Protein AF-A0A7C1XYE8-F1 (afdb_monomer_lite)

Foldseek 3Di:
DV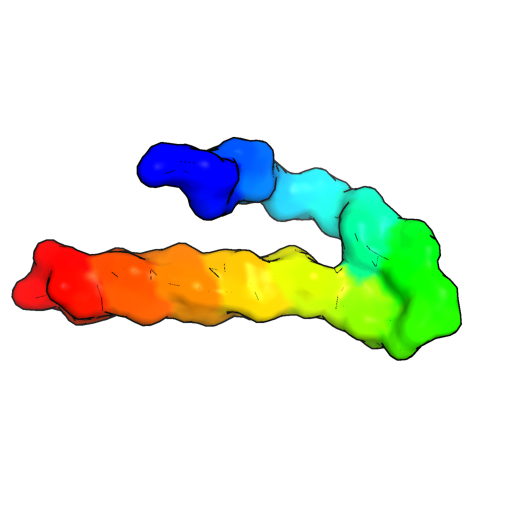LVVDPPPQPCQVPDPVNDGVSVVSVVVVVVVVVVVD

Structure (mmCIF, N/CA/C/O backbone):
data_AF-A0A7C1XYE8-F1
#
_entry.id   AF-A0A7C1XYE8-F1
#
loop_
_atom_site.group_PDB
_atom_site.id
_atom_site.type_symbol
_atom_site.label_atom_id
_atom_site.label_alt_id
_atom_site.label_comp_id
_atom_site.label_asym_id
_atom_site.label_entity_id
_atom_site.label_seq_id
_atom_site.pdbx_PDB_ins_code
_atom_site.Cartn_x
_at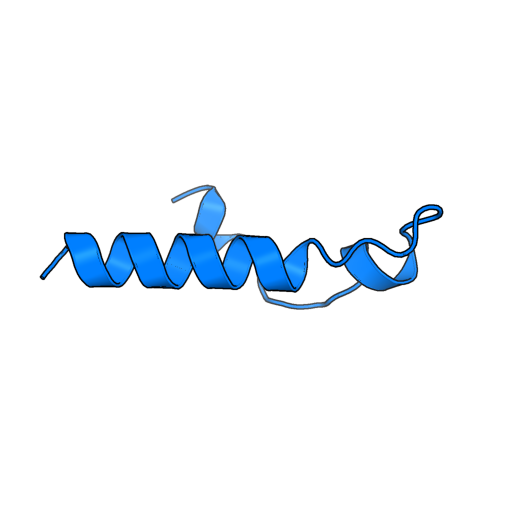om_site.Cartn_y
_atom_site.Cartn_z
_atom_site.occupancy
_atom_site.B_iso_or_equiv
_atom_site.auth_seq_id
_atom_site.auth_comp_id
_atom_site.auth_asym_id
_atom_site.auth_atom_id
_atom_site.pdbx_PDB_model_num
ATOM 1 N N . PHE A 1 1 ? 2.080 5.095 12.894 1.00 67.06 1 PHE A N 1
ATOM 2 C CA . PHE A 1 1 ? 2.974 5.969 12.093 1.00 67.06 1 PHE A CA 1
ATOM 3 C C . PHE A 1 1 ? 3.581 5.333 10.833 1.00 67.06 1 PHE A C 1
ATOM 5 O O . PHE A 1 1 ? 3.739 6.048 9.855 1.00 67.06 1 PHE A O 1
ATOM 12 N N . LYS A 1 2 ? 3.891 4.022 10.789 1.00 81.81 2 LYS A N 1
ATOM 13 C CA . LYS A 1 2 ? 4.526 3.356 9.621 1.00 81.81 2 LYS A CA 1
ATOM 14 C C . LYS A 1 2 ? 3.795 3.569 8.274 1.00 81.81 2 LYS A C 1
ATOM 16 O O . LYS A 1 2 ? 4.459 3.758 7.264 1.00 81.81 2 LYS A O 1
ATOM 21 N N . LEU A 1 3 ? 2.457 3.616 8.272 1.00 85.25 3 LEU A N 1
ATOM 22 C CA . LEU A 1 3 ? 1.630 3.843 7.073 1.00 85.25 3 LEU A CA 1
ATOM 23 C C . LEU A 1 3 ? 1.796 5.251 6.460 1.00 85.25 3 LEU A C 1
ATOM 25 O O . LEU A 1 3 ? 1.693 5.428 5.247 1.00 85.25 3 LEU A O 1
ATOM 29 N N . PHE A 1 4 ? 2.094 6.260 7.283 1.00 89.44 4 PHE A N 1
ATOM 30 C CA . PHE A 1 4 ? 2.228 7.653 6.841 1.00 89.44 4 PHE A CA 1
ATOM 31 C C . PHE A 1 4 ? 3.573 7.957 6.167 1.00 89.44 4 PHE A C 1
ATOM 33 O O . PHE A 1 4 ? 3.751 9.050 5.649 1.00 89.44 4 PHE A O 1
ATOM 40 N N . ARG A 1 5 ? 4.491 6.981 6.098 1.00 91.62 5 ARG A N 1
ATOM 41 C CA . ARG A 1 5 ? 5.746 7.088 5.330 1.00 91.62 5 ARG A CA 1
ATOM 42 C C . ARG A 1 5 ? 5.531 7.069 3.813 1.00 91.62 5 ARG A C 1
ATOM 44 O O . ARG A 1 5 ? 6.441 7.374 3.053 1.00 91.62 5 ARG A O 1
ATOM 51 N N . CYS A 1 6 ? 4.349 6.663 3.351 1.00 92.56 6 CYS A N 1
ATOM 52 C CA . CYS A 1 6 ? 4.015 6.715 1.935 1.00 92.56 6 CYS A CA 1
ATOM 53 C C . CYS A 1 6 ? 3.639 8.151 1.536 1.00 92.56 6 CYS A C 1
ATOM 55 O O . CYS A 1 6 ? 2.560 8.629 1.908 1.00 92.56 6 CYS A O 1
ATOM 57 N N . HIS A 1 7 ? 4.512 8.785 0.747 1.00 92.50 7 HIS A N 1
ATOM 58 C CA . HIS A 1 7 ? 4.362 10.136 0.186 1.00 92.50 7 HIS A CA 1
ATOM 59 C C . HIS A 1 7 ? 3.744 10.162 -1.222 1.00 92.50 7 HIS A C 1
ATOM 61 O O . HIS A 1 7 ? 3.814 11.176 -1.903 1.00 92.50 7 HIS A O 1
ATOM 67 N N . THR A 1 8 ? 3.149 9.054 -1.677 1.00 92.12 8 THR A N 1
ATOM 68 C CA . 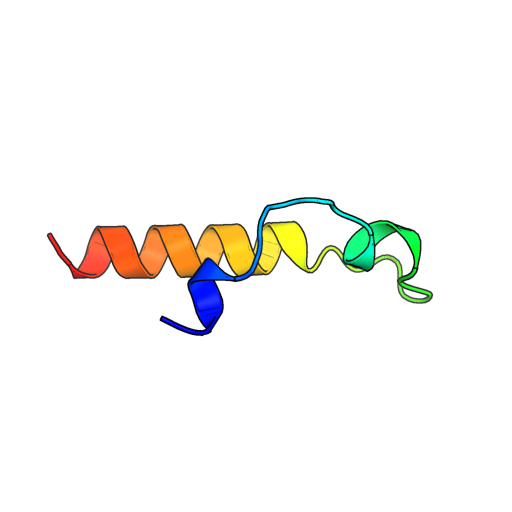THR A 1 8 ? 2.432 9.010 -2.967 1.00 92.12 8 THR A CA 1
ATOM 69 C C . THR A 1 8 ? 3.335 9.279 -4.190 1.00 92.12 8 THR A C 1
ATOM 71 O O . THR A 1 8 ? 2.862 9.734 -5.219 1.00 92.12 8 THR A O 1
ATOM 74 N N . ILE A 1 9 ? 4.631 8.937 -4.110 1.00 94.81 9 ILE A N 1
ATOM 75 C CA . ILE A 1 9 ? 5.609 9.054 -5.221 1.00 94.81 9 ILE A CA 1
ATOM 76 C C . ILE A 1 9 ? 5.245 8.131 -6.404 1.00 94.81 9 ILE A C 1
ATOM 78 O O . ILE A 1 9 ? 5.655 8.367 -7.525 1.00 94.81 9 ILE A O 1
ATOM 82 N N . MET A 1 10 ? 4.439 7.091 -6.157 1.00 92.75 10 MET A N 1
ATOM 83 C CA . MET A 1 10 ? 3.883 6.162 -7.158 1.00 92.75 10 MET A CA 1
ATOM 84 C C . MET A 1 10 ? 4.862 5.207 -7.866 1.00 92.75 10 MET A C 1
ATOM 86 O O . MET A 1 10 ? 4.390 4.320 -8.571 1.00 92.75 10 MET A O 1
ATOM 90 N N . ASN A 1 11 ? 6.158 5.223 -7.533 1.00 94.06 11 ASN A N 1
ATOM 91 C CA . ASN A 1 11 ? 7.138 4.226 -8.010 1.00 94.06 11 ASN A CA 1
ATOM 92 C C . ASN A 1 11 ? 6.684 2.761 -7.839 1.00 94.06 11 ASN A C 1
ATOM 94 O O . ASN A 1 11 ? 7.004 1.893 -8.646 1.00 94.06 11 ASN A O 1
ATOM 98 N N . CYS A 1 12 ? 5.936 2.462 -6.771 1.00 94.44 12 CYS A N 1
ATOM 99 C CA . CYS A 1 12 ? 5.428 1.116 -6.496 1.00 94.44 12 CYS A CA 1
ATOM 100 C C . CYS A 1 12 ? 4.371 0.631 -7.503 1.00 94.44 12 CYS A C 1
ATOM 102 O O . CYS A 1 12 ? 4.171 -0.575 -7.622 1.00 94.44 12 CYS A O 1
ATOM 104 N N . VAL A 1 13 ? 3.692 1.548 -8.197 1.00 95.44 13 VAL A N 1
ATOM 105 C CA . VAL A 1 13 ? 2.729 1.241 -9.263 1.00 95.44 13 VAL A CA 1
ATOM 106 C C . VAL A 1 13 ? 3.479 0.969 -10.565 1.00 95.44 13 VAL A C 1
ATOM 108 O O . VAL A 1 13 ? 3.212 -0.032 -11.218 1.00 95.44 13 VAL A O 1
ATOM 111 N N . GLU A 1 14 ? 4.456 1.814 -10.899 1.00 94.50 14 GLU A N 1
ATOM 112 C CA . GLU A 1 14 ? 5.231 1.725 -12.145 1.00 94.50 14 GLU A CA 1
ATOM 113 C C . GLU A 1 14 ? 6.096 0.464 -12.218 1.00 94.50 14 GLU A C 1
ATOM 115 O O . GLU A 1 14 ? 6.172 -0.180 -13.260 1.00 94.50 14 GLU A O 1
ATOM 120 N N . VAL A 1 15 ? 6.707 0.061 -11.100 1.00 96.31 15 VAL A N 1
ATOM 121 C CA . VAL A 1 15 ? 7.557 -1.139 -11.051 1.00 96.31 15 VAL A CA 1
ATOM 122 C C . VAL A 1 15 ? 6.757 -2.442 -10.994 1.00 96.31 15 VAL A C 1
ATOM 124 O O . VAL A 1 15 ? 7.339 -3.521 -11.070 1.00 96.31 15 VAL A O 1
ATOM 127 N N . CYS A 1 16 ? 5.436 -2.392 -10.785 1.00 94.81 16 CYS A N 1
ATOM 128 C CA . CYS A 1 16 ? 4.681 -3.598 -10.474 1.00 94.81 16 CYS A CA 1
ATOM 129 C C . CYS A 1 16 ? 4.510 -4.484 -11.721 1.00 94.81 16 CYS A C 1
ATOM 131 O O . CYS A 1 16 ? 3.699 -4.160 -12.591 1.00 94.81 16 CYS A O 1
ATOM 133 N N . PRO A 1 17 ? 5.135 -5.677 -11.777 1.00 95.94 17 PRO A N 1
ATOM 134 C CA . PRO A 1 17 ? 5.028 -6.562 -12.940 1.00 95.94 17 PRO A CA 1
ATOM 135 C C . PRO A 1 17 ? 3.632 -7.191 -13.077 1.00 95.94 17 PRO A C 1
ATOM 137 O O . PRO A 1 17 ? 3.330 -7.835 -14.074 1.00 95.94 17 PRO A O 1
ATOM 140 N N . LYS A 1 18 ? 2.779 -7.032 -12.055 1.00 95.38 18 LYS A N 1
ATOM 141 C CA . LYS A 1 18 ? 1.401 -7.536 -12.011 1.00 95.38 18 LYS A CA 1
ATOM 142 C C . LYS A 1 18 ? 0.359 -6.457 -12.336 1.00 95.38 18 LYS A C 1
ATOM 144 O O . LYS A 1 18 ? -0.830 -6.737 -12.234 1.00 95.38 18 LYS A O 1
ATOM 149 N N . GLY A 1 19 ? 0.778 -5.222 -12.634 1.00 91.94 19 GLY A N 1
ATOM 150 C CA . GLY A 1 19 ? -0.137 -4.102 -12.894 1.00 91.94 19 GLY A CA 1
ATOM 151 C C . GLY A 1 19 ? -1.018 -3.721 -11.697 1.00 91.94 19 GLY A C 1
ATOM 152 O O . GLY A 1 19 ? -2.091 -3.142 -11.864 1.00 91.94 19 GLY A O 1
ATOM 153 N N . LEU A 1 20 ? -0.602 -4.073 -10.477 1.00 95.25 20 LEU A N 1
ATOM 154 C CA . LEU A 1 20 ? -1.320 -3.688 -9.265 1.00 95.25 20 LEU A CA 1
ATOM 155 C C . LEU A 1 20 ? -1.032 -2.226 -8.928 1.00 95.25 20 LEU A C 1
ATOM 157 O O . LEU A 1 20 ? 0.027 -1.693 -9.250 1.00 95.25 20 LEU A O 1
ATOM 161 N N . ASN A 1 21 ? -1.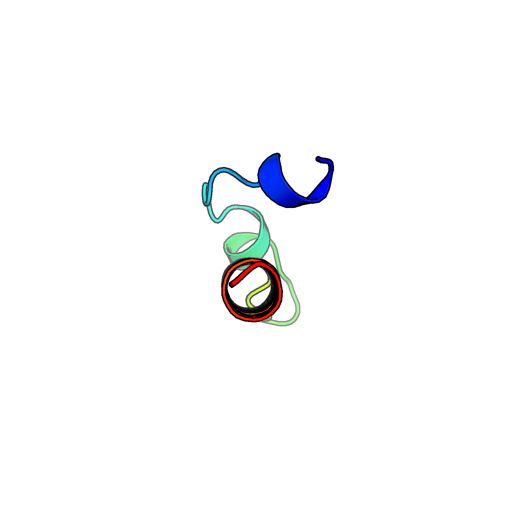956 -1.594 -8.203 1.00 94.75 21 ASN A N 1
ATOM 162 C CA . ASN A 1 21 ? -1.786 -0.225 -7.728 1.00 94.75 21 ASN A CA 1
ATOM 163 C C . ASN A 1 21 ? -1.745 -0.174 -6.187 1.00 94.75 21 ASN A C 1
ATOM 165 O O . ASN A 1 21 ? -2.791 -0.019 -5.543 1.00 94.75 21 ASN A O 1
ATOM 169 N N . PRO A 1 22 ? -0.549 -0.290 -5.574 1.00 95.00 22 PRO A N 1
ATOM 170 C CA . PRO A 1 22 ? -0.393 -0.217 -4.123 1.00 95.00 22 PRO A CA 1
ATOM 171 C C . PRO A 1 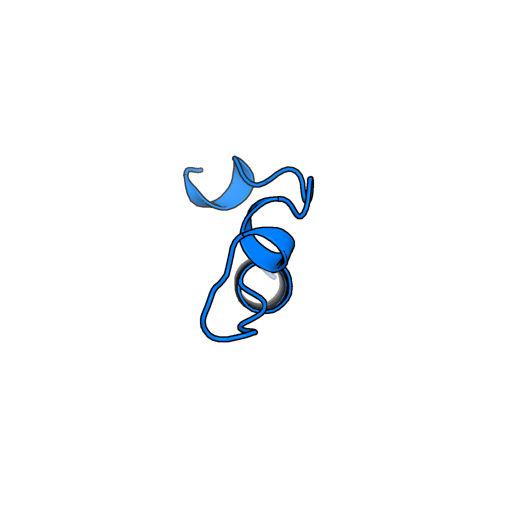22 ? -0.798 1.145 -3.548 1.00 95.00 22 PRO A C 1
ATOM 173 O O . PRO A 1 22 ? -1.347 1.210 -2.449 1.00 95.00 22 PRO A O 1
ATOM 176 N N . THR A 1 23 ? -0.584 2.235 -4.293 1.00 94.50 23 THR A N 1
ATOM 177 C CA . THR A 1 23 ? -0.939 3.596 -3.866 1.00 94.50 23 THR A CA 1
ATOM 178 C C . THR A 1 23 ? -2.436 3.726 -3.588 1.00 94.50 23 THR A C 1
ATOM 180 O O . THR A 1 23 ? -2.828 4.282 -2.561 1.00 94.50 23 THR A O 1
ATOM 183 N N . ARG A 1 24 ? -3.282 3.140 -4.447 1.00 94.25 24 ARG A N 1
ATOM 184 C CA . ARG A 1 24 ? -4.742 3.124 -4.265 1.00 94.25 24 ARG A CA 1
ATOM 185 C C . ARG A 1 24 ? -5.151 2.395 -2.983 1.00 94.25 24 ARG A C 1
ATOM 187 O O . ARG A 1 24 ? -6.007 2.885 -2.248 1.00 94.25 24 ARG A O 1
ATOM 194 N N . ALA A 1 25 ? -4.532 1.250 -2.699 1.00 94.94 25 ALA A N 1
ATOM 195 C CA . ALA A 1 25 ? -4.810 0.484 -1.486 1.00 94.94 25 ALA A CA 1
ATOM 196 C C . ALA A 1 25 ? -4.390 1.252 -0.221 1.00 94.94 25 ALA A C 1
ATOM 198 O O . ALA A 1 25 ? -5.167 1.354 0.726 1.00 94.94 25 ALA A O 1
ATOM 199 N N . ILE A 1 26 ? -3.202 1.866 -0.227 1.00 94.69 26 ILE A N 1
ATOM 200 C CA . ILE A 1 26 ? -2.718 2.688 0.892 1.00 94.69 26 ILE A CA 1
ATOM 201 C C . ILE A 1 26 ? -3.645 3.887 1.131 1.00 94.69 26 ILE A C 1
ATOM 203 O O . ILE A 1 26 ? -3.937 4.203 2.284 1.00 94.69 26 ILE A O 1
ATOM 207 N N . GLY A 1 27 ? -4.146 4.523 0.066 1.00 93.44 27 GLY A N 1
ATOM 208 C CA . GLY A 1 27 ? -5.137 5.597 0.157 1.00 93.44 27 GLY A CA 1
ATOM 209 C C . GLY A 1 27 ? -6.398 5.158 0.901 1.00 93.44 27 GLY A C 1
ATOM 210 O O . GLY A 1 27 ? -6.779 5.798 1.877 1.00 93.44 27 GLY A O 1
ATOM 211 N N . ARG A 1 28 ? -6.974 4.007 0.528 1.00 93.31 28 ARG A N 1
ATOM 212 C CA . ARG A 1 28 ? -8.143 3.441 1.222 1.00 93.31 28 ARG A CA 1
ATOM 213 C C . ARG A 1 28 ? -7.887 3.180 2.701 1.00 93.31 28 ARG A C 1
ATOM 215 O O . ARG A 1 28 ? -8.743 3.474 3.528 1.00 93.31 28 ARG A O 1
ATOM 222 N N . ILE A 1 29 ? -6.715 2.653 3.047 1.00 92.75 29 ILE A N 1
ATOM 223 C CA . ILE A 1 29 ? -6.363 2.386 4.448 1.00 92.75 29 ILE A CA 1
ATOM 224 C C . ILE A 1 29 ? -6.247 3.704 5.228 1.00 92.75 29 ILE A C 1
ATOM 226 O O . ILE A 1 29 ? -6.756 3.789 6.343 1.00 92.75 29 ILE A O 1
ATOM 230 N N . LYS A 1 30 ? -5.641 4.749 4.645 1.00 91.25 30 LYS A N 1
ATOM 231 C CA . LYS A 1 30 ? -5.585 6.087 5.260 1.00 91.25 30 LYS A CA 1
ATOM 232 C C . LYS A 1 30 ? -6.989 6.669 5.476 1.00 91.25 30 LYS A C 1
ATOM 234 O O . LYS A 1 30 ? -7.260 7.175 6.560 1.00 91.25 30 LYS A O 1
ATOM 239 N N . GLU A 1 31 ? -7.879 6.558 4.485 1.00 92.25 31 GLU A N 1
ATOM 240 C CA . GLU A 1 31 ? -9.279 6.997 4.604 1.00 92.25 31 GLU A CA 1
ATOM 241 C C . GLU A 1 31 ? -10.016 6.260 5.728 1.00 92.25 31 GLU A C 1
ATOM 243 O O . GLU A 1 31 ? -10.700 6.892 6.526 1.00 92.25 31 GLU A O 1
ATOM 248 N N . LEU A 1 32 ? -9.874 4.933 5.810 1.00 92.12 32 LEU A N 1
ATOM 249 C CA . LEU A 1 32 ? -10.510 4.125 6.854 1.00 92.12 32 LEU A CA 1
ATOM 250 C C . LEU A 1 32 ? -9.984 4.485 8.245 1.00 92.12 32 LEU A C 1
ATOM 252 O O . LEU A 1 32 ? -10.772 4.637 9.170 1.00 92.12 32 LEU A O 1
ATOM 256 N N . MET A 1 33 ? -8.671 4.683 8.387 1.00 89.44 33 MET A N 1
ATOM 257 C CA . MET A 1 33 ? -8.087 5.121 9.655 1.00 89.44 33 MET A CA 1
ATOM 258 C C . MET A 1 33 ? -8.634 6.480 10.091 1.00 89.44 33 MET A C 1
ATOM 260 O O . MET A 1 33 ? -8.980 6.635 11.256 1.00 89.44 33 MET A O 1
ATOM 264 N N . LEU A 1 34 ? -8.750 7.442 9.171 1.00 88.00 34 LEU A N 1
ATOM 265 C CA . LEU A 1 34 ? -9.323 8.757 9.469 1.00 88.00 34 LEU A CA 1
ATOM 266 C C . LEU A 1 34 ? -10.810 8.666 9.829 1.00 88.00 34 LEU A C 1
ATOM 268 O O . LEU A 1 34 ? -11.229 9.281 10.801 1.00 88.00 34 LEU A O 1
ATOM 272 N N . LYS A 1 35 ? -11.589 7.865 9.093 1.00 88.50 35 LYS A N 1
ATOM 273 C CA . LYS A 1 35 ? -13.021 7.659 9.359 1.00 88.50 35 LYS A CA 1
ATOM 274 C C . LYS A 1 35 ? -13.298 6.984 10.698 1.00 88.50 35 LYS A C 1
ATOM 276 O O . LYS A 1 35 ? -14.308 7.292 11.301 1.00 88.50 35 LYS A O 1
ATOM 281 N N . CYS A 1 36 ? -12.439 6.066 11.139 1.00 73.50 36 CYS A N 1
ATOM 282 C CA . CYS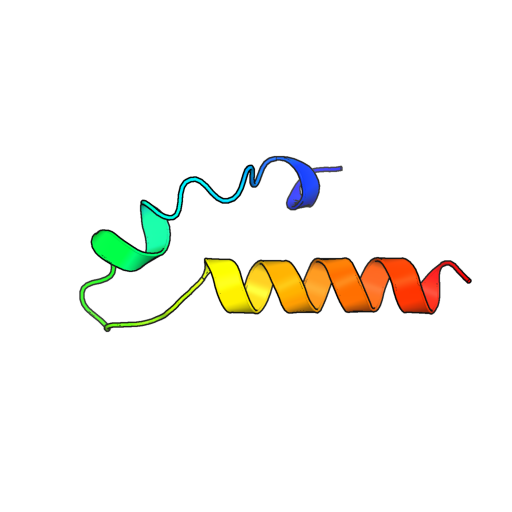 A 1 36 ? -12.585 5.391 12.432 1.00 73.50 36 CYS A CA 1
ATOM 283 C C . CYS A 1 36 ? -11.978 6.175 13.608 1.00 73.50 36 CYS A C 1
ATOM 285 O O . CYS A 1 36 ? -12.110 5.739 14.747 1.00 73.50 36 CYS A O 1
ATOM 287 N N . SER A 1 37 ? -11.265 7.274 13.341 1.00 69.50 37 SER A N 1
ATOM 288 C CA . SER A 1 37 ? -10.714 8.160 14.380 1.00 69.50 37 SER A CA 1
ATOM 289 C C . SER A 1 37 ? -11.646 9.335 14.716 1.00 69.50 37 SER A C 1
ATOM 291 O O . SER A 1 37 ? -11.301 10.143 15.575 1.00 69.50 37 SER A O 1
ATOM 293 N N . LEU A 1 38 ? -12.778 9.439 14.013 1.00 52.44 38 LEU A N 1
ATOM 294 C CA . LEU A 1 38 ? -13.886 10.374 14.226 1.00 52.44 38 LEU A CA 1
ATOM 295 C C . LEU A 1 38 ? -15.096 9.591 14.740 1.00 52.44 38 LEU A C 1
ATOM 297 O O . LEU A 1 38 ? -15.836 10.169 15.562 1.00 52.44 38 LEU A O 1
#

pLDDT: mean 89.81, std 9.17, range [52.44, 96.31]

Sequence (38 aa):
FKLFRCHTIMNCVEVCPKGLNPTRAIGRIKELMLKCSL

Secondary structure (DSSP, 8-state):
-GGGG-----HHHHT-TT---HHHHHHHHHHHHHHHT-

Radius of gyration: 11.39 Å; chains: 1; bounding box: 21×18×27 Å